Protein AF-A0A3E0PPS2-F1 (afdb_monomer_lite)

Sequence (152 aa):
MSSTGSNTFWSRLARLGVAGQAALVSLVIAGLALITAPIAQAVSGTIGLAAVGVAGGACWVGALAALLFVSLFPTPQTALYGLAGGMFFRTTLPMVVGVVLHFKVPALADAGMIFYLLVFYMATLATETLLLVAKIPNTPNRRNPASDPSHG

Structure (mmCIF, N/CA/C/O backbone):
data_AF-A0A3E0PPS2-F1
#
_entry.id   AF-A0A3E0PPS2-F1
#
loop_
_atom_site.group_PDB
_atom_site.id
_atom_site.type_symbol
_atom_site.label_atom_id
_atom_site.label_alt_id
_atom_site.label_comp_id
_atom_site.label_asym_id
_atom_site.label_entity_id
_atom_site.label_seq_id
_atom_site.pdbx_PDB_ins_code
_atom_site.Cartn_x
_atom_site.Cartn_y
_atom_site.Cartn_z
_atom_site.occupancy
_atom_site.B_iso_or_equiv
_atom_site.auth_seq_id
_atom_site.auth_comp_id
_atom_site.auth_asym_id
_atom_site.auth_atom_id
_atom_site.pdbx_PDB_model_num
ATOM 1 N N . MET A 1 1 ? 4.466 28.061 20.949 1.00 44.53 1 MET A N 1
ATOM 2 C CA . MET A 1 1 ? 3.024 28.387 20.874 1.00 44.53 1 MET A CA 1
ATOM 3 C C . MET A 1 1 ? 2.486 27.905 19.531 1.00 44.53 1 MET A C 1
ATOM 5 O O . MET A 1 1 ? 2.692 28.586 18.541 1.00 44.53 1 MET A O 1
ATOM 9 N N . SER A 1 2 ? 1.873 26.716 19.486 1.00 48.69 2 SER A N 1
ATOM 10 C CA . SER A 1 2 ? 1.127 26.180 18.324 1.00 48.69 2 SER A CA 1
ATOM 11 C C . SER A 1 2 ? 0.438 24.851 18.701 1.00 48.69 2 SER A C 1
ATOM 13 O O . SER A 1 2 ? 0.706 23.806 18.124 1.00 48.69 2 SER A O 1
ATOM 15 N N . SER A 1 3 ? -0.435 24.866 19.720 1.00 51.72 3 SER A N 1
ATOM 16 C CA . SER A 1 3 ? -1.105 23.655 20.252 1.00 51.72 3 SER A CA 1
ATOM 17 C C . SER A 1 3 ? -2.635 23.665 20.082 1.00 51.72 3 SER A C 1
ATOM 19 O O . SER A 1 3 ? -3.363 23.069 20.869 1.00 51.72 3 SER A O 1
ATOM 21 N N . THR A 1 4 ? -3.151 24.355 19.059 1.00 56.47 4 THR A N 1
ATOM 22 C CA . THR A 1 4 ? -4.609 24.433 18.815 1.00 56.47 4 THR A CA 1
ATOM 23 C C . THR A 1 4 ? -5.049 23.635 17.577 1.00 56.47 4 THR A C 1
ATOM 25 O O . THR A 1 4 ? -6.192 23.197 17.512 1.00 56.47 4 THR A O 1
ATOM 28 N N . GLY A 1 5 ? -4.147 23.348 16.626 1.00 54.69 5 GLY A N 1
ATOM 29 C CA . GLY A 1 5 ? -4.469 22.578 15.408 1.00 54.69 5 GLY A CA 1
ATOM 30 C C . GLY A 1 5 ? -4.420 21.048 15.555 1.00 54.69 5 GLY A C 1
ATOM 31 O O . GLY A 1 5 ? -5.046 20.336 14.774 1.00 54.69 5 GLY A O 1
ATOM 32 N N . SER A 1 6 ? -3.706 20.526 16.560 1.00 59.72 6 SER A N 1
ATOM 33 C CA . SER A 1 6 ? -3.514 19.077 16.754 1.00 59.72 6 SER A CA 1
ATOM 34 C C . SER A 1 6 ? -4.829 18.363 17.107 1.00 59.72 6 SER A C 1
ATOM 36 O O . SER A 1 6 ? -5.197 17.361 16.493 1.00 59.72 6 SER A O 1
ATOM 38 N N . ASN A 1 7 ? -5.606 18.917 18.042 1.00 61.50 7 ASN A N 1
ATOM 39 C CA . ASN A 1 7 ? -6.771 18.230 18.616 1.00 61.50 7 ASN A CA 1
ATOM 40 C C . ASN A 1 7 ? -7.921 18.025 17.609 1.00 61.50 7 ASN A C 1
ATOM 42 O O . ASN A 1 7 ? -8.657 17.037 17.684 1.00 61.50 7 ASN A O 1
ATOM 46 N N . THR A 1 8 ? -8.075 18.922 16.632 1.00 66.75 8 THR A N 1
ATOM 47 C CA . THR A 1 8 ? -9.080 18.809 15.561 1.00 66.75 8 THR A CA 1
ATOM 48 C C . THR A 1 8 ? -8.702 17.779 14.500 1.00 66.75 8 THR A C 1
ATOM 50 O O . THR A 1 8 ? -9.586 17.119 13.957 1.00 66.75 8 THR A O 1
ATOM 53 N N . PHE A 1 9 ? -7.411 17.591 14.219 1.00 70.06 9 PHE A N 1
ATOM 54 C CA . PHE A 1 9 ? -6.947 16.568 13.279 1.00 70.06 9 PHE A CA 1
ATOM 55 C C . PHE A 1 9 ? -7.124 15.156 13.857 1.00 70.06 9 PHE A C 1
ATOM 57 O O . PHE A 1 9 ? -7.745 14.305 13.220 1.00 70.06 9 PHE A O 1
ATOM 64 N N . TRP A 1 10 ? -6.694 14.932 15.104 1.00 65.06 10 TRP A N 1
ATOM 65 C CA . TRP A 1 10 ? -6.834 13.633 15.778 1.00 65.06 10 TRP A CA 1
ATOM 66 C C . TRP A 1 10 ? -8.295 13.223 15.994 1.00 65.06 10 TRP A C 1
ATOM 68 O O . TRP A 1 10 ? -8.644 12.065 15.781 1.00 65.06 10 TRP A O 1
ATOM 78 N N . SER A 1 11 ? -9.180 14.163 16.340 1.00 63.94 11 SER A N 1
ATOM 79 C CA . SER A 1 11 ? -10.613 13.869 16.503 1.00 63.94 11 SER A CA 1
ATOM 80 C C . SER A 1 11 ? -11.317 13.541 15.182 1.00 63.94 11 SER A C 1
ATOM 82 O O . SER A 1 11 ? -12.226 12.709 15.165 1.00 63.94 11 SER A O 1
ATOM 84 N N . ARG A 1 12 ? -10.879 14.135 14.062 1.00 66.81 12 ARG A N 1
ATOM 85 C CA . ARG A 1 12 ? -11.345 13.750 12.723 1.00 66.81 12 ARG A CA 1
ATOM 86 C C . ARG A 1 12 ? -10.828 12.369 12.335 1.00 66.81 12 ARG A C 1
ATOM 88 O O . ARG A 1 12 ? -11.624 11.569 11.858 1.00 66.81 12 ARG A O 1
ATOM 95 N N . LEU A 1 13 ? -9.557 12.056 12.610 1.00 64.69 13 LEU A N 1
ATOM 96 C CA . LEU A 1 13 ? -8.999 10.725 12.348 1.00 64.69 13 LEU A CA 1
ATOM 97 C C . LEU A 1 13 ? -9.676 9.622 13.164 1.00 64.69 13 LEU A C 1
ATOM 99 O O . LEU A 1 13 ? -10.008 8.575 12.615 1.00 64.69 13 LEU A O 1
ATOM 103 N N . ALA A 1 14 ? -9.929 9.864 14.450 1.00 61.69 14 ALA A N 1
ATOM 104 C CA . ALA A 1 14 ? -10.581 8.899 15.332 1.00 61.69 14 ALA A CA 1
ATOM 105 C C . ALA A 1 14 ? -12.034 8.595 14.916 1.00 61.69 14 ALA A C 1
ATOM 107 O O . ALA A 1 14 ? -12.545 7.516 15.208 1.00 61.69 14 ALA A O 1
ATOM 108 N N . ARG A 1 15 ? -12.693 9.522 14.204 1.00 64.81 15 ARG A N 1
ATOM 109 C CA . ARG A 1 15 ? -14.049 9.345 13.656 1.00 64.81 15 ARG A CA 1
ATOM 110 C C . ARG A 1 15 ? -14.084 8.736 12.252 1.00 64.81 15 ARG A C 1
ATOM 112 O O . ARG A 1 15 ? -15.174 8.445 11.761 1.00 64.81 15 AR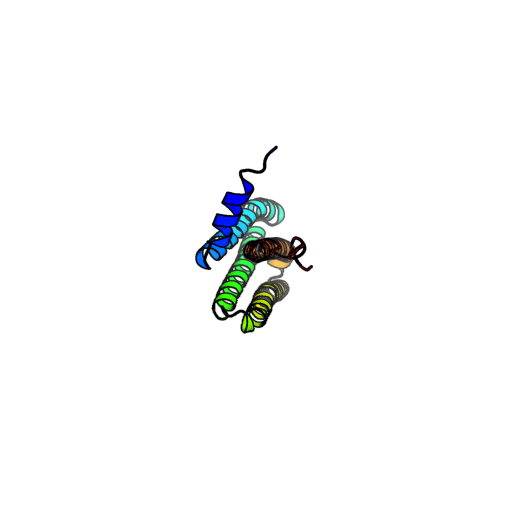G A O 1
ATOM 119 N N . LEU A 1 16 ? -12.941 8.533 11.593 1.00 71.25 16 LEU A N 1
ATOM 120 C CA . LEU A 1 16 ? -12.911 7.889 10.280 1.00 71.25 16 LEU A CA 1
ATOM 121 C C . LEU A 1 16 ? -13.238 6.398 10.439 1.00 71.25 16 LEU A C 1
ATOM 123 O O . LEU A 1 16 ? -12.462 5.617 10.998 1.00 71.25 16 LEU A O 1
ATOM 127 N N . GLY A 1 17 ? -14.398 6.001 9.912 1.00 79.62 17 GLY A N 1
ATOM 128 C CA . GLY A 1 17 ? -14.726 4.597 9.679 1.00 79.62 17 GLY A CA 1
ATOM 129 C C . GLY A 1 17 ? -13.802 3.963 8.633 1.00 79.62 17 GLY A C 1
ATOM 130 O O . GLY A 1 17 ? -12.903 4.609 8.092 1.00 79.62 17 GLY A O 1
ATOM 131 N N . VAL A 1 18 ? -14.051 2.696 8.301 1.00 80.69 18 VAL A N 1
ATOM 132 C CA . VAL A 1 18 ? -13.247 1.924 7.330 1.00 80.69 18 VAL A CA 1
ATOM 133 C C . VAL A 1 18 ? -13.106 2.657 5.990 1.00 80.69 18 VAL A C 1
ATOM 135 O O . VAL A 1 18 ? -12.008 2.741 5.448 1.00 80.69 18 VAL A O 1
ATOM 138 N N . ALA A 1 19 ? -14.184 3.283 5.506 1.00 84.38 19 ALA A N 1
ATOM 139 C CA . ALA A 1 19 ? -14.173 4.077 4.275 1.00 84.38 19 ALA A CA 1
ATOM 140 C C . ALA A 1 19 ? -13.208 5.274 4.342 1.00 84.38 19 ALA A C 1
ATOM 142 O O . ALA A 1 19 ? -12.512 5.576 3.376 1.00 84.38 19 ALA A O 1
ATOM 143 N N . GLY A 1 20 ? -13.122 5.929 5.500 1.00 86.81 20 GLY A N 1
ATOM 144 C CA . GLY A 1 20 ? -12.202 7.037 5.719 1.00 86.81 20 GLY A CA 1
ATOM 145 C C . GLY A 1 20 ? -10.740 6.593 5.744 1.00 86.81 20 GLY A C 1
ATOM 146 O O . GLY A 1 20 ? -9.883 7.253 5.163 1.00 86.81 20 GLY A O 1
ATOM 147 N N . GLN A 1 21 ? -10.461 5.441 6.360 1.00 86.12 21 GLN A N 1
ATOM 148 C CA . GLN A 1 21 ? -9.123 4.842 6.356 1.00 86.12 21 GLN A CA 1
ATOM 149 C C . GLN A 1 21 ? -8.707 4.420 4.940 1.00 86.12 21 GLN A C 1
ATOM 151 O O . GLN A 1 21 ? -7.593 4.721 4.515 1.00 86.12 21 GLN A O 1
ATOM 156 N N . ALA A 1 22 ? -9.620 3.804 4.185 1.00 88.69 22 ALA A N 1
ATOM 157 C CA . ALA A 1 22 ? -9.397 3.425 2.793 1.00 88.69 22 ALA A CA 1
ATOM 158 C C . ALA A 1 22 ? -9.129 4.644 1.894 1.00 88.69 22 ALA A C 1
ATOM 160 O O . ALA A 1 22 ? -8.209 4.614 1.075 1.00 88.69 22 ALA A O 1
ATOM 161 N N . ALA A 1 23 ? -9.878 5.737 2.072 1.00 90.44 23 ALA A N 1
ATOM 162 C CA . ALA A 1 23 ? -9.653 6.981 1.338 1.00 90.44 23 ALA A CA 1
ATOM 163 C C . ALA A 1 23 ? -8.268 7.576 1.633 1.00 90.44 23 ALA A C 1
ATOM 165 O O . ALA A 1 23 ? -7.580 8.019 0.717 1.00 90.44 23 ALA A O 1
ATOM 166 N N . LEU A 1 24 ? -7.832 7.538 2.894 1.00 90.50 24 LEU A N 1
ATOM 167 C CA . LEU A 1 24 ? -6.540 8.081 3.310 1.00 90.50 24 LEU A CA 1
ATOM 168 C C . LEU A 1 24 ? -5.375 7.267 2.731 1.00 90.50 24 LEU A C 1
ATOM 170 O O . LEU A 1 24 ? -4.458 7.846 2.158 1.00 90.50 24 LEU A O 1
ATOM 174 N N . VAL A 1 25 ? -5.453 5.933 2.784 1.00 90.19 25 VAL A N 1
ATOM 175 C CA . VAL A 1 25 ? -4.472 5.053 2.124 1.00 90.19 25 VAL A CA 1
ATOM 176 C C . VAL A 1 25 ? -4.445 5.297 0.613 1.00 90.19 25 VAL A C 1
ATOM 178 O O . VAL A 1 25 ? -3.371 5.428 0.032 1.00 90.19 25 VAL A O 1
ATOM 181 N N . SER A 1 26 ? -5.615 5.422 -0.020 1.00 92.88 26 SER A N 1
ATOM 182 C CA . SER A 1 26 ? -5.710 5.700 -1.459 1.00 92.88 26 SER A CA 1
ATOM 183 C C . SER A 1 26 ? -5.054 7.034 -1.822 1.00 92.88 26 SER A C 1
ATOM 185 O O . SER A 1 26 ? -4.342 7.114 -2.818 1.00 92.88 26 SER A O 1
ATOM 187 N N . LEU A 1 27 ? -5.233 8.066 -0.992 1.00 94.25 27 LEU A N 1
ATOM 188 C CA . LEU A 1 27 ? -4.625 9.381 -1.191 1.00 94.25 27 LEU A CA 1
ATOM 189 C C . LEU A 1 27 ? -3.102 9.340 -1.014 1.00 94.25 27 LEU A C 1
ATOM 191 O O . LEU A 1 27 ? -2.386 9.944 -1.808 1.00 94.25 27 LEU A O 1
ATOM 195 N N . VAL A 1 28 ? -2.598 8.598 -0.024 1.00 94.00 28 VAL A N 1
ATOM 196 C CA . VAL A 1 28 ? -1.152 8.409 0.182 1.00 94.00 28 VAL A CA 1
ATOM 197 C C . VAL A 1 28 ? -0.521 7.689 -1.008 1.00 94.00 28 VAL A C 1
ATOM 199 O O . VAL A 1 28 ? 0.494 8.148 -1.530 1.00 94.00 28 VAL A O 1
ATOM 202 N N . ILE A 1 29 ? -1.136 6.602 -1.480 1.00 93.81 29 ILE A N 1
ATOM 203 C CA . ILE A 1 29 ? -0.641 5.857 -2.645 1.00 93.81 29 ILE A CA 1
ATOM 204 C C . ILE A 1 29 ? -0.710 6.724 -3.905 1.00 93.81 29 ILE A C 1
ATOM 206 O O . ILE A 1 29 ? 0.268 6.786 -4.643 1.00 93.81 29 ILE A O 1
ATOM 210 N N . ALA A 1 30 ? -1.805 7.452 -4.133 1.00 94.94 30 ALA A N 1
ATOM 211 C CA . ALA A 1 30 ? -1.913 8.366 -5.268 1.00 94.94 30 ALA A CA 1
ATOM 212 C C . ALA A 1 30 ? -0.845 9.474 -5.217 1.00 94.94 30 ALA A C 1
ATOM 214 O O . ALA A 1 30 ? -0.189 9.741 -6.221 1.00 94.94 30 ALA A O 1
ATOM 215 N N . GLY A 1 31 ? -0.617 10.078 -4.048 1.00 95.56 31 GLY A N 1
ATOM 216 C CA . GLY A 1 31 ? 0.421 11.093 -3.857 1.00 95.56 31 GLY A CA 1
ATOM 217 C C . GLY A 1 31 ? 1.823 10.555 -4.139 1.00 95.56 31 GLY A C 1
ATOM 218 O O . GLY A 1 31 ? 2.594 11.178 -4.865 1.00 95.56 31 GLY A O 1
ATOM 219 N N . LEU A 1 32 ? 2.140 9.361 -3.637 1.00 93.19 32 LEU A N 1
ATOM 220 C CA . LEU A 1 32 ? 3.417 8.705 -3.920 1.00 93.19 32 LEU A CA 1
ATOM 221 C C . LEU A 1 32 ? 3.560 8.321 -5.388 1.00 93.19 32 LEU A C 1
ATOM 223 O O . LEU A 1 32 ? 4.645 8.470 -5.941 1.00 93.19 32 LEU A O 1
ATOM 227 N N . ALA A 1 33 ? 2.486 7.875 -6.038 1.00 92.25 33 ALA A N 1
ATOM 228 C CA . ALA A 1 33 ? 2.492 7.586 -7.465 1.00 92.25 33 ALA A CA 1
ATOM 229 C C . ALA A 1 33 ? 2.774 8.852 -8.279 1.00 92.25 33 ALA A C 1
ATOM 231 O O . ALA A 1 33 ? 3.605 8.809 -9.173 1.00 92.25 33 ALA A O 1
ATOM 232 N N . LEU A 1 34 ? 2.183 9.996 -7.926 1.00 94.88 34 LEU A N 1
ATOM 233 C CA . LEU A 1 34 ? 2.465 11.271 -8.593 1.00 94.88 34 LEU A CA 1
ATOM 234 C C . LEU A 1 34 ? 3.919 11.731 -8.419 1.00 94.88 34 LEU A C 1
ATOM 236 O O . LEU A 1 34 ? 4.477 12.327 -9.334 1.00 94.88 34 LEU A O 1
ATOM 240 N N . ILE A 1 35 ? 4.544 11.441 -7.275 1.00 94.44 35 ILE A N 1
ATOM 241 C CA . ILE A 1 35 ? 5.951 11.786 -7.017 1.00 94.44 35 ILE A CA 1
ATOM 242 C C . ILE A 1 35 ? 6.901 10.816 -7.732 1.00 94.44 35 ILE A C 1
ATOM 244 O O . ILE A 1 35 ? 7.901 11.230 -8.314 1.00 94.44 35 ILE A O 1
ATOM 248 N N . THR A 1 36 ? 6.603 9.517 -7.693 1.00 91.88 36 THR A N 1
ATOM 249 C CA . THR A 1 36 ? 7.483 8.467 -8.229 1.00 91.88 36 THR A CA 1
ATOM 250 C C . THR A 1 36 ? 7.318 8.250 -9.730 1.00 91.88 36 THR A C 1
ATOM 252 O O . THR A 1 36 ? 8.293 7.886 -10.378 1.00 91.88 36 THR A O 1
ATOM 255 N N . ALA A 1 37 ? 6.147 8.526 -10.312 1.00 91.62 37 ALA A N 1
ATOM 256 C CA . ALA A 1 37 ? 5.889 8.406 -11.747 1.00 91.62 37 ALA A CA 1
ATOM 257 C C . ALA A 1 37 ? 6.856 9.213 -12.633 1.00 91.62 37 ALA A C 1
ATOM 259 O O . ALA A 1 37 ? 7.433 8.605 -13.535 1.00 91.62 37 ALA A O 1
ATOM 260 N N . PRO A 1 38 ? 7.107 10.523 -12.413 1.00 92.62 38 PRO A N 1
ATOM 261 C CA . PRO A 1 38 ? 8.044 11.270 -13.254 1.00 92.62 38 PRO A CA 1
ATOM 262 C C . PRO A 1 38 ? 9.477 10.742 -13.122 1.00 92.62 38 PRO A C 1
ATOM 264 O O . PRO A 1 38 ? 10.202 10.679 -14.112 1.00 92.62 38 PRO A O 1
ATOM 267 N N . ILE A 1 39 ? 9.872 10.302 -11.922 1.00 92.06 39 ILE A N 1
ATOM 268 C CA . ILE A 1 39 ? 11.193 9.708 -11.672 1.00 92.06 39 ILE A CA 1
ATOM 269 C C . ILE A 1 39 ? 11.315 8.377 -12.423 1.00 92.06 39 ILE A C 1
ATOM 271 O O . ILE A 1 39 ? 12.291 8.148 -13.131 1.00 92.06 39 ILE A O 1
ATOM 275 N N . ALA A 1 40 ? 10.306 7.513 -12.320 1.00 91.00 40 ALA A N 1
ATOM 276 C CA . ALA A 1 40 ? 10.278 6.220 -12.992 1.00 91.00 40 ALA A CA 1
ATOM 277 C C . ALA A 1 40 ? 10.245 6.359 -14.519 1.00 91.00 40 ALA A C 1
ATOM 279 O O . ALA A 1 40 ? 10.918 5.609 -15.223 1.00 91.00 40 ALA A O 1
ATOM 280 N N . GLN A 1 41 ? 9.517 7.353 -15.032 1.00 91.94 41 GLN A N 1
ATOM 281 C CA . GLN A 1 41 ? 9.490 7.663 -16.456 1.00 91.94 41 GLN A CA 1
ATOM 282 C C . GLN A 1 41 ? 10.846 8.177 -16.955 1.00 91.94 41 GLN A C 1
ATOM 284 O O . GLN A 1 41 ? 11.266 7.800 -18.046 1.00 91.94 41 GLN A O 1
ATOM 289 N N . ALA A 1 42 ? 11.549 8.994 -16.165 1.00 92.00 42 ALA A N 1
ATOM 290 C CA . ALA A 1 42 ? 12.873 9.494 -16.524 1.00 92.00 42 ALA A CA 1
ATOM 291 C C . ALA A 1 42 ? 13.950 8.393 -16.527 1.00 92.00 42 ALA A C 1
ATOM 293 O O . ALA A 1 42 ? 14.844 8.424 -17.367 1.00 92.00 42 ALA A O 1
ATOM 294 N N . VAL A 1 43 ? 13.866 7.423 -15.610 1.00 90.88 43 VAL A N 1
ATOM 295 C CA . VAL A 1 43 ? 14.884 6.367 -15.449 1.00 90.88 43 VAL A CA 1
ATOM 296 C C . VAL A 1 43 ? 14.624 5.157 -16.351 1.00 90.88 43 VAL A C 1
ATOM 298 O O . VAL A 1 43 ? 15.557 4.615 -16.936 1.00 90.88 43 VAL A O 1
ATOM 301 N N . SER A 1 44 ? 13.369 4.721 -16.477 1.00 89.38 44 SER A N 1
ATOM 302 C CA . SER A 1 44 ? 13.011 3.445 -17.123 1.00 89.38 44 SER A CA 1
ATOM 303 C C . SER A 1 44 ? 11.872 3.573 -18.142 1.00 89.38 44 SER A C 1
ATOM 305 O O . SER A 1 44 ? 11.314 2.568 -18.589 1.00 89.38 44 SER A O 1
ATOM 307 N N . GLY A 1 45 ? 11.498 4.800 -18.515 1.00 92.19 45 GLY A N 1
ATOM 308 C CA . GLY A 1 45 ? 10.477 5.063 -19.525 1.00 92.19 45 GLY A CA 1
ATOM 309 C C . GLY A 1 45 ? 9.096 4.522 -19.148 1.00 92.19 45 GLY A C 1
ATOM 310 O O . GLY A 1 45 ? 8.655 4.578 -17.999 1.00 92.19 45 GLY A O 1
ATOM 311 N N . THR A 1 46 ? 8.389 3.978 -20.136 1.00 91.50 46 THR A N 1
ATOM 312 C CA . THR A 1 46 ? 7.033 3.433 -19.964 1.00 91.50 46 THR A CA 1
ATOM 313 C C . THR A 1 46 ? 6.993 2.204 -19.053 1.00 91.50 46 THR A C 1
ATOM 315 O O . THR A 1 46 ? 5.999 1.992 -18.358 1.00 91.50 46 THR A O 1
ATOM 318 N N . ILE A 1 47 ? 8.077 1.423 -18.995 1.00 92.00 47 ILE A N 1
ATOM 319 C CA . ILE A 1 47 ? 8.181 0.255 -18.109 1.00 92.00 47 ILE A CA 1
ATOM 320 C C . ILE A 1 47 ? 8.283 0.685 -16.642 1.00 92.00 47 ILE A C 1
ATOM 322 O O . ILE A 1 47 ? 7.674 0.051 -15.780 1.00 92.00 47 ILE A O 1
ATOM 326 N N . GLY A 1 48 ? 8.955 1.804 -16.356 1.00 88.31 48 GLY A N 1
ATOM 327 C CA . GLY A 1 48 ? 8.983 2.396 -15.016 1.00 88.31 48 GLY A CA 1
ATOM 328 C C . GLY A 1 48 ? 7.588 2.791 -14.520 1.00 88.31 48 GLY A C 1
ATOM 329 O O . GLY A 1 48 ? 7.232 2.515 -13.375 1.00 88.31 48 GLY A O 1
ATOM 330 N N . LEU A 1 49 ? 6.750 3.356 -15.395 1.00 92.00 49 LEU A N 1
ATOM 331 C CA . LEU A 1 49 ? 5.357 3.679 -15.057 1.00 92.00 49 LEU A CA 1
ATOM 332 C C . LEU A 1 49 ? 4.532 2.423 -14.748 1.00 92.00 49 LEU A C 1
ATOM 334 O O . LEU A 1 49 ? 3.763 2.414 -13.786 1.00 92.00 49 LEU A O 1
ATOM 338 N N . ALA A 1 50 ? 4.720 1.349 -15.521 1.00 93.50 50 ALA A N 1
ATOM 339 C CA . ALA A 1 50 ? 4.083 0.066 -15.238 1.00 93.50 50 ALA A CA 1
ATOM 340 C C . ALA A 1 50 ? 4.553 -0.511 -13.891 1.00 93.50 50 ALA A C 1
ATOM 342 O O . ALA A 1 50 ? 3.729 -0.984 -13.111 1.00 93.50 50 ALA A O 1
ATOM 343 N N . ALA A 1 51 ? 5.849 -0.414 -13.578 1.00 91.50 51 ALA A N 1
ATOM 344 C CA . ALA A 1 51 ? 6.406 -0.850 -12.299 1.00 91.50 51 ALA A CA 1
ATOM 345 C C . ALA A 1 51 ? 5.789 -0.092 -11.110 1.00 91.50 51 ALA A C 1
ATOM 347 O O . ALA A 1 51 ? 5.358 -0.726 -10.147 1.00 91.50 51 ALA A O 1
ATOM 348 N N . VAL A 1 52 ? 5.676 1.239 -11.200 1.00 93.19 52 VAL A N 1
ATOM 349 C CA . VAL A 1 52 ? 5.005 2.077 -10.189 1.00 93.19 52 VAL A CA 1
ATOM 350 C C . VAL A 1 52 ? 3.532 1.694 -10.047 1.00 93.19 52 VAL A C 1
ATOM 352 O O . VAL A 1 52 ? 3.050 1.530 -8.927 1.00 93.19 52 VAL A O 1
ATOM 355 N N . GLY A 1 53 ? 2.824 1.504 -11.163 1.00 93.12 53 GLY A N 1
ATOM 356 C CA . GLY A 1 53 ? 1.413 1.120 -11.160 1.00 93.12 53 GLY A CA 1
ATOM 357 C C . GLY A 1 53 ? 1.168 -0.239 -10.503 1.00 93.12 53 GLY A C 1
ATOM 358 O O . GLY A 1 53 ? 0.279 -0.369 -9.664 1.00 93.12 53 GLY A O 1
ATOM 359 N N . VAL A 1 54 ? 1.986 -1.243 -10.828 1.00 93.50 54 VAL A N 1
ATOM 360 C CA . VAL A 1 54 ? 1.886 -2.586 -10.239 1.00 93.50 54 VAL A CA 1
ATOM 361 C C 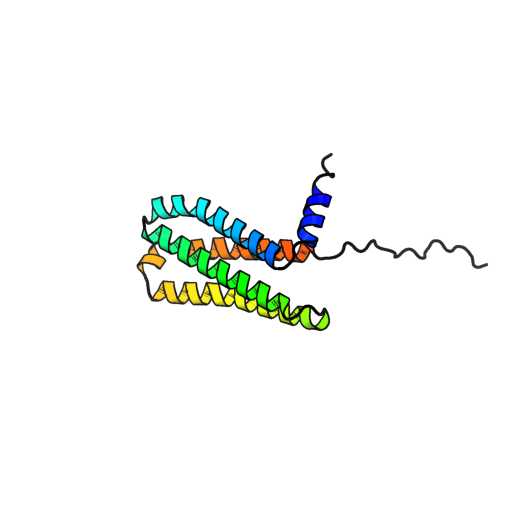. VAL A 1 54 ? 2.249 -2.564 -8.755 1.00 93.50 54 VAL A C 1
ATOM 363 O O . VAL A 1 54 ? 1.515 -3.127 -7.946 1.00 93.50 54 VAL A O 1
ATOM 366 N N . ALA A 1 55 ? 3.337 -1.886 -8.383 1.00 92.25 55 ALA A N 1
ATOM 367 C CA . ALA A 1 55 ? 3.758 -1.740 -6.992 1.00 92.25 55 ALA A CA 1
ATOM 368 C C . ALA A 1 55 ? 2.683 -1.041 -6.143 1.00 92.25 55 ALA A C 1
ATOM 370 O O . ALA A 1 55 ? 2.247 -1.575 -5.121 1.00 92.25 55 ALA A O 1
ATOM 371 N N . GLY A 1 56 ? 2.206 0.120 -6.599 1.00 92.12 56 GLY A N 1
ATOM 372 C CA . GLY A 1 56 ? 1.149 0.875 -5.931 1.00 92.12 56 GLY A CA 1
ATOM 373 C C . GLY A 1 56 ? -0.159 0.089 -5.850 1.00 92.12 56 GLY A C 1
ATOM 374 O O . GLY A 1 56 ? -0.780 0.042 -4.790 1.00 92.12 56 GLY A O 1
ATOM 375 N N . GLY A 1 57 ? -0.546 -0.595 -6.930 1.00 93.31 57 GLY A N 1
ATOM 376 C CA . GLY A 1 57 ? -1.740 -1.438 -6.974 1.00 93.31 57 GLY A CA 1
ATOM 377 C C . GLY A 1 57 ? -1.677 -2.615 -5.999 1.00 93.31 57 GLY A C 1
ATOM 378 O O . GLY A 1 57 ? -2.630 -2.848 -5.258 1.00 93.31 57 GLY A O 1
ATOM 379 N N . ALA A 1 58 ? -0.545 -3.319 -5.935 1.00 93.06 58 ALA A N 1
ATOM 380 C CA . ALA A 1 58 ? -0.348 -4.434 -5.010 1.00 93.06 58 ALA A CA 1
ATOM 381 C C . ALA A 1 58 ? -0.457 -3.988 -3.545 1.00 93.06 58 ALA A C 1
ATOM 383 O O . ALA A 1 58 ? -1.154 -4.620 -2.747 1.00 93.06 58 ALA A O 1
ATOM 384 N N . CYS A 1 59 ? 0.185 -2.867 -3.199 1.00 92.81 59 CYS A N 1
ATOM 385 C CA . CYS A 1 59 ? 0.100 -2.284 -1.862 1.00 92.81 59 CYS A CA 1
ATOM 386 C C . CYS A 1 59 ? -1.319 -1.803 -1.534 1.00 92.81 59 CYS A C 1
ATOM 388 O O . CYS A 1 59 ? -1.803 -2.045 -0.429 1.00 92.81 59 CYS A O 1
ATOM 390 N N . TRP A 1 60 ? -2.011 -1.180 -2.491 1.00 92.81 60 TRP A N 1
ATOM 391 C CA . TRP A 1 60 ? -3.381 -0.702 -2.311 1.00 92.81 60 TRP A CA 1
ATOM 392 C C . TRP A 1 60 ? -4.357 -1.849 -2.040 1.00 92.81 60 TRP A C 1
ATOM 394 O O . TRP A 1 60 ? -5.101 -1.807 -1.060 1.00 92.81 60 TRP A O 1
ATOM 404 N N . VAL A 1 61 ? -4.307 -2.915 -2.845 1.00 93.38 61 VAL A N 1
ATOM 405 C CA . VAL A 1 61 ? -5.147 -4.106 -2.649 1.00 93.38 61 VAL A CA 1
ATOM 406 C C . VAL A 1 61 ? -4.831 -4.783 -1.314 1.00 93.38 61 VAL A C 1
ATOM 408 O O . VAL A 1 61 ? -5.753 -5.150 -0.587 1.00 93.38 61 VAL A O 1
ATOM 411 N N . GLY A 1 62 ? -3.550 -4.901 -0.948 1.00 91.00 62 GLY A N 1
ATOM 412 C CA . GLY A 1 62 ? -3.137 -5.485 0.332 1.00 91.00 62 GLY A CA 1
ATOM 413 C C . GLY A 1 62 ? -3.660 -4.698 1.536 1.00 91.00 62 GLY A C 1
ATOM 414 O O .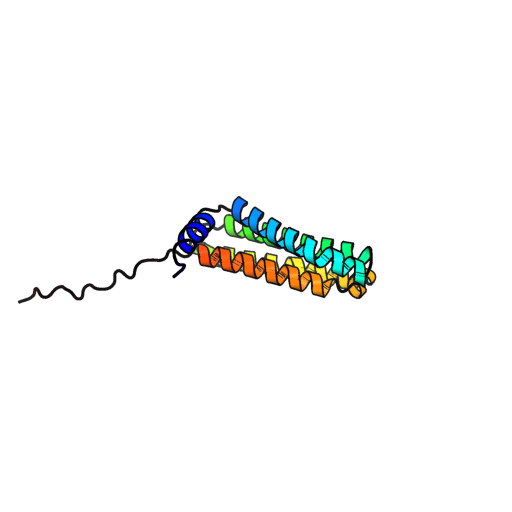 GLY A 1 62 ? -4.157 -5.289 2.495 1.00 91.00 62 GLY A O 1
ATOM 415 N N . ALA A 1 63 ? -3.618 -3.367 1.468 1.00 88.94 63 ALA A N 1
ATOM 416 C CA . ALA A 1 63 ? -4.139 -2.493 2.515 1.00 88.94 63 ALA A CA 1
ATOM 417 C C . ALA A 1 63 ? -5.665 -2.562 2.638 1.00 88.94 63 ALA A C 1
ATOM 419 O O . ALA A 1 63 ? -6.196 -2.652 3.745 1.00 88.94 63 ALA A O 1
ATOM 420 N N . LEU A 1 64 ? -6.385 -2.574 1.510 1.00 89.62 64 LEU A N 1
ATOM 421 C CA . LEU A 1 64 ? -7.840 -2.739 1.511 1.00 89.62 64 LEU A CA 1
ATOM 422 C C . LEU A 1 64 ? -8.250 -4.098 2.082 1.00 89.62 64 LEU A C 1
ATOM 424 O O . LEU A 1 64 ? -9.145 -4.156 2.924 1.00 89.62 64 LEU A O 1
ATOM 428 N N . ALA A 1 65 ? -7.568 -5.173 1.682 1.00 89.62 65 ALA A N 1
ATOM 429 C CA . ALA A 1 65 ? -7.800 -6.507 2.224 1.00 89.62 65 ALA A CA 1
ATOM 430 C C . ALA A 1 65 ? -7.564 -6.543 3.741 1.00 89.62 65 ALA A C 1
ATOM 432 O O . ALA A 1 65 ? -8.395 -7.064 4.480 1.00 89.62 65 ALA A O 1
ATOM 433 N N . ALA A 1 66 ? -6.483 -5.922 4.222 1.00 88.25 66 ALA A N 1
ATOM 434 C CA . ALA A 1 66 ? -6.195 -5.825 5.647 1.00 88.25 66 ALA A CA 1
ATOM 435 C C . ALA A 1 66 ? -7.259 -5.026 6.417 1.00 88.25 66 ALA A C 1
ATOM 437 O O . ALA A 1 66 ? -7.683 -5.454 7.488 1.00 88.25 66 ALA A O 1
ATOM 438 N N . LEU A 1 67 ? -7.725 -3.895 5.876 1.00 86.00 67 LEU A N 1
ATOM 439 C CA . LEU A 1 67 ? -8.784 -3.084 6.487 1.00 86.00 67 LEU A CA 1
ATOM 440 C C . LEU A 1 67 ? -10.113 -3.844 6.572 1.00 86.00 67 LEU A C 1
ATOM 442 O O . LEU A 1 67 ? -10.758 -3.834 7.623 1.00 86.00 67 LEU A O 1
ATOM 446 N N . LEU A 1 68 ? -10.500 -4.533 5.495 1.00 87.00 68 LEU 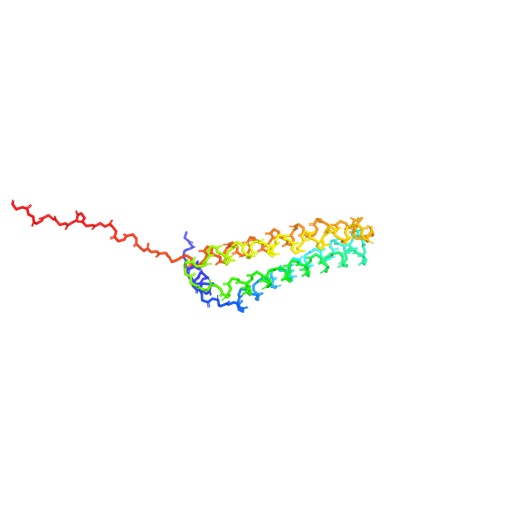A N 1
ATOM 447 C CA . LEU A 1 68 ? -11.679 -5.399 5.473 1.00 87.00 68 LEU A CA 1
ATOM 448 C C . LEU A 1 68 ? -11.545 -6.534 6.490 1.00 87.00 68 LEU A C 1
ATOM 450 O O . LEU A 1 68 ? -12.476 -6.782 7.255 1.00 87.00 68 LEU A O 1
ATOM 454 N N . PHE A 1 69 ? -10.372 -7.163 6.566 1.00 87.38 69 PHE A N 1
ATOM 455 C CA . PHE A 1 69 ? -10.119 -8.238 7.517 1.00 87.38 69 PHE A CA 1
ATOM 456 C C . PHE A 1 69 ? -10.215 -7.760 8.967 1.00 87.38 69 PHE A C 1
ATOM 458 O O . PHE A 1 69 ? -10.909 -8.370 9.771 1.00 87.38 69 PHE A O 1
ATOM 465 N N . VAL A 1 70 ? -9.599 -6.624 9.302 1.00 85.69 70 VAL A N 1
ATOM 466 C CA . VAL A 1 70 ? -9.703 -6.026 10.641 1.00 85.69 70 VAL A CA 1
ATOM 467 C C . VAL A 1 70 ? -11.156 -5.669 10.974 1.00 85.69 70 VAL A C 1
ATOM 469 O O . VAL A 1 70 ? -11.588 -5.871 12.106 1.00 85.69 70 VAL A O 1
ATOM 472 N N . SER A 1 71 ? -11.936 -5.189 9.999 1.00 82.81 71 SER A N 1
ATOM 473 C CA . SER A 1 71 ? -13.347 -4.838 10.212 1.00 82.81 71 SER A CA 1
ATOM 474 C C . SER A 1 71 ? -14.255 -6.030 10.535 1.00 82.81 71 SER A C 1
ATOM 476 O O . SER A 1 71 ? -15.284 -5.840 11.181 1.00 82.81 71 SER A O 1
ATOM 478 N N . LEU A 1 72 ? -13.864 -7.251 10.147 1.00 84.56 72 LEU A N 1
ATOM 479 C CA . LEU A 1 72 ? -14.598 -8.481 10.469 1.00 84.56 72 LEU A CA 1
ATOM 480 C C . LEU A 1 72 ? -14.443 -8.889 11.944 1.00 84.56 72 LEU A C 1
ATOM 482 O O . LEU A 1 72 ? -15.261 -9.650 12.454 1.00 84.56 72 LEU A O 1
ATOM 486 N N . PHE A 1 73 ? -13.439 -8.352 12.647 1.00 84.19 73 PHE A N 1
ATOM 487 C CA . PHE A 1 73 ? -13.112 -8.688 14.037 1.00 84.19 73 PHE A CA 1
ATOM 488 C C . PHE A 1 73 ? -13.166 -7.458 14.966 1.00 84.19 73 PHE A C 1
ATOM 490 O O . PHE A 1 73 ? -12.148 -7.082 15.553 1.00 84.19 73 PHE A O 1
ATOM 497 N N . PRO A 1 74 ? -14.337 -6.811 15.133 1.00 74.75 74 PRO A N 1
ATOM 498 C CA . PRO A 1 74 ? -14.463 -5.553 15.872 1.00 74.75 74 PRO A CA 1
ATOM 499 C C . PRO A 1 74 ? -14.339 -5.702 17.396 1.00 74.75 74 PRO A C 1
ATOM 501 O O . PRO A 1 74 ? -14.206 -4.700 18.099 1.00 74.75 74 PRO A O 1
ATOM 504 N N . THR A 1 75 ? -14.411 -6.922 17.937 1.00 78.69 75 THR A N 1
ATOM 505 C CA . THR A 1 75 ? -14.371 -7.153 19.383 1.00 78.69 75 THR A CA 1
ATOM 506 C C . THR A 1 75 ? -12.937 -7.128 19.929 1.00 78.69 75 THR A C 1
ATOM 508 O O . THR A 1 75 ? -12.008 -7.627 19.293 1.00 78.69 75 THR A O 1
ATOM 511 N N . PRO A 1 76 ? -12.723 -6.598 21.149 1.00 75.88 76 PRO A N 1
ATOM 512 C CA . PRO A 1 76 ? -11.390 -6.470 21.745 1.00 75.88 76 PRO A CA 1
ATOM 513 C C . PRO A 1 76 ? -10.696 -7.822 21.964 1.00 75.88 76 PRO A C 1
ATOM 515 O O . PRO A 1 76 ? -9.477 -7.906 21.855 1.00 75.88 76 PRO A O 1
ATOM 518 N N . GLN A 1 77 ? -11.462 -8.894 22.198 1.00 80.00 77 GLN A N 1
ATOM 519 C CA . GLN A 1 77 ? -10.931 -10.258 22.299 1.00 80.00 77 GLN A CA 1
ATOM 520 C C . GLN A 1 77 ? -10.370 -10.774 20.964 1.00 80.00 77 GLN A C 1
ATOM 522 O O . GLN A 1 77 ? -9.420 -11.551 20.963 1.00 80.00 77 GLN A O 1
ATOM 527 N N . THR A 1 78 ? -10.912 -10.321 19.827 1.00 83.62 78 THR A N 1
ATOM 528 C CA . THR A 1 78 ? -10.456 -10.721 18.487 1.00 83.62 78 THR A CA 1
ATOM 529 C C . THR A 1 78 ? -9.547 -9.696 17.816 1.00 83.62 78 THR A C 1
ATOM 531 O O . THR A 1 78 ? -9.052 -9.950 16.720 1.00 83.62 78 THR A O 1
ATOM 534 N N . ALA A 1 79 ? -9.283 -8.558 18.462 1.00 79.94 79 ALA A N 1
ATOM 535 C CA . ALA A 1 79 ? -8.454 -7.489 17.910 1.00 79.94 79 ALA A CA 1
ATOM 536 C C . ALA A 1 79 ? -7.037 -7.973 17.555 1.00 79.94 79 ALA A C 1
ATOM 538 O O . ALA A 1 79 ? -6.487 -7.566 16.534 1.00 79.94 79 ALA A O 1
ATOM 539 N N . LEU A 1 80 ? -6.475 -8.894 18.348 1.00 83.50 80 LEU A N 1
ATOM 540 C CA . LEU A 1 80 ? -5.192 -9.545 18.061 1.00 83.50 80 LEU A CA 1
ATOM 541 C C . LEU A 1 80 ? -5.226 -10.354 16.756 1.00 83.50 80 LEU A C 1
ATOM 543 O O . LEU A 1 80 ? -4.311 -10.232 15.945 1.00 83.50 80 LEU A O 1
ATOM 547 N N . TYR A 1 81 ? -6.291 -11.127 16.520 1.00 84.69 81 TYR A N 1
ATOM 548 C CA . TYR A 1 81 ? -6.461 -11.895 15.282 1.00 84.69 81 TYR A CA 1
ATOM 549 C C . TYR A 1 81 ? -6.681 -10.984 14.073 1.00 84.69 81 TYR A C 1
ATOM 551 O O . TYR A 1 81 ? -6.079 -11.207 13.023 1.00 84.69 81 TYR A O 1
ATOM 559 N N . GLY A 1 82 ? -7.477 -9.922 14.230 1.00 83.56 82 GLY A N 1
ATOM 560 C CA . GLY A 1 82 ? -7.660 -8.905 13.196 1.00 83.56 82 GLY A CA 1
ATOM 561 C C . GLY A 1 82 ? -6.340 -8.223 12.828 1.00 83.56 82 GLY A C 1
ATOM 562 O O . GLY A 1 82 ? -6.023 -8.089 11.647 1.00 83.56 82 GLY A O 1
ATOM 563 N N . LEU A 1 83 ? -5.529 -7.855 13.825 1.00 84.31 83 LEU A N 1
ATOM 564 C CA . LEU A 1 83 ? -4.218 -7.239 13.615 1.00 84.31 83 LEU A CA 1
ATOM 565 C C . LEU A 1 83 ? -3.237 -8.200 12.927 1.00 84.31 83 LEU A C 1
ATOM 567 O O . LEU A 1 83 ? -2.587 -7.814 11.956 1.00 84.31 83 LEU A O 1
ATOM 571 N N . ALA A 1 84 ? -3.154 -9.448 13.396 1.00 86.69 84 ALA A N 1
ATOM 572 C CA . ALA A 1 84 ? -2.288 -10.471 12.813 1.00 86.69 84 ALA A CA 1
ATOM 573 C C . ALA A 1 84 ? -2.674 -10.778 11.359 1.00 86.69 84 ALA A C 1
ATOM 575 O O . ALA A 1 84 ? -1.809 -10.807 10.485 1.00 86.69 84 ALA A O 1
ATOM 576 N N . GLY A 1 85 ? -3.971 -10.927 11.078 1.00 87.12 85 GLY A N 1
ATOM 577 C CA . GLY A 1 85 ? -4.468 -11.115 9.717 1.00 87.12 85 GLY A CA 1
ATOM 578 C C . GLY A 1 85 ? -4.211 -9.899 8.830 1.00 87.12 85 GLY A C 1
ATOM 579 O O . GLY A 1 85 ? -3.736 -10.044 7.708 1.00 87.12 85 GLY A O 1
ATOM 580 N N . GLY A 1 86 ? -4.423 -8.685 9.344 1.00 85.56 86 GLY A N 1
ATOM 581 C CA . GLY A 1 86 ? -4.098 -7.457 8.619 1.00 85.56 86 GLY A CA 1
ATOM 582 C C . GLY A 1 86 ? -2.614 -7.370 8.247 1.00 85.56 86 GLY A C 1
ATOM 583 O O . GLY A 1 86 ? -2.277 -7.074 7.101 1.00 85.56 86 GLY A O 1
ATOM 584 N N . MET A 1 87 ? -1.718 -7.701 9.181 1.00 87.56 87 MET A N 1
ATOM 585 C CA . MET A 1 87 ? -0.277 -7.770 8.914 1.00 87.56 87 MET A CA 1
ATOM 586 C C . MET A 1 87 ? 0.076 -8.862 7.902 1.00 87.56 87 MET A C 1
ATOM 588 O O . MET A 1 87 ? 0.923 -8.638 7.035 1.00 87.56 87 MET A O 1
ATOM 592 N N . PHE A 1 88 ? -0.598 -10.012 7.958 1.00 90.00 88 PHE A N 1
ATOM 593 C CA . PHE A 1 88 ? -0.415 -11.088 6.990 1.00 90.00 88 PHE A CA 1
ATOM 594 C C . PHE A 1 88 ? -0.755 -10.634 5.565 1.00 90.00 88 PHE A C 1
ATOM 596 O O . PHE A 1 88 ? 0.055 -10.826 4.660 1.00 90.00 88 PHE A O 1
ATOM 603 N N . PHE A 1 89 ? -1.895 -9.969 5.351 1.00 88.94 89 PHE A N 1
ATOM 604 C CA . PHE A 1 89 ? -2.260 -9.459 4.023 1.00 88.94 89 PHE A CA 1
ATOM 605 C C . PHE A 1 89 ? -1.317 -8.354 3.540 1.00 88.94 89 PHE A C 1
ATOM 607 O O . PHE A 1 89 ? -0.918 -8.355 2.377 1.00 88.94 89 PHE A O 1
ATOM 614 N N . ARG A 1 90 ? -0.900 -7.446 4.427 1.00 84.50 90 ARG A N 1
ATOM 615 C CA . ARG A 1 90 ? 0.014 -6.346 4.076 1.00 84.50 90 ARG A CA 1
ATOM 616 C C . ARG A 1 90 ? 1.406 -6.807 3.686 1.00 84.50 90 ARG A C 1
ATOM 618 O O . ARG A 1 90 ? 2.049 -6.133 2.898 1.00 84.50 90 ARG A O 1
ATOM 625 N N . THR A 1 91 ? 1.879 -7.916 4.238 1.00 86.62 91 THR A N 1
ATOM 626 C CA . THR A 1 91 ? 3.213 -8.452 3.946 1.00 86.62 91 THR A CA 1
ATOM 627 C C . THR A 1 91 ? 3.162 -9.418 2.777 1.00 86.62 91 THR A C 1
ATOM 629 O O . THR A 1 91 ? 3.882 -9.243 1.799 1.00 86.62 91 THR A O 1
ATOM 632 N N . THR A 1 92 ? 2.267 -10.401 2.850 1.00 90.25 92 THR A N 1
ATOM 633 C CA . THR A 1 92 ? 2.197 -11.503 1.892 1.00 90.25 92 THR A CA 1
ATOM 634 C C . THR A 1 92 ? 1.791 -11.010 0.515 1.00 90.25 92 THR A C 1
ATOM 636 O O . THR A 1 92 ? 2.400 -11.421 -0.466 1.00 90.25 92 THR A O 1
ATOM 639 N N . LEU A 1 93 ? 0.808 -10.110 0.410 1.00 90.62 93 LEU A N 1
ATOM 640 C CA . LEU A 1 93 ? 0.309 -9.690 -0.899 1.00 90.62 93 LEU A CA 1
ATOM 641 C C . LEU A 1 93 ? 1.377 -8.914 -1.691 1.00 90.62 93 LEU A C 1
ATOM 643 O O . LEU A 1 93 ? 1.699 -9.342 -2.800 1.00 90.62 93 LEU A O 1
ATOM 647 N N . PRO A 1 94 ? 2.013 -7.858 -1.144 1.00 87.62 94 PRO A N 1
ATOM 648 C CA . PRO A 1 94 ? 3.081 -7.157 -1.850 1.00 87.62 94 PRO 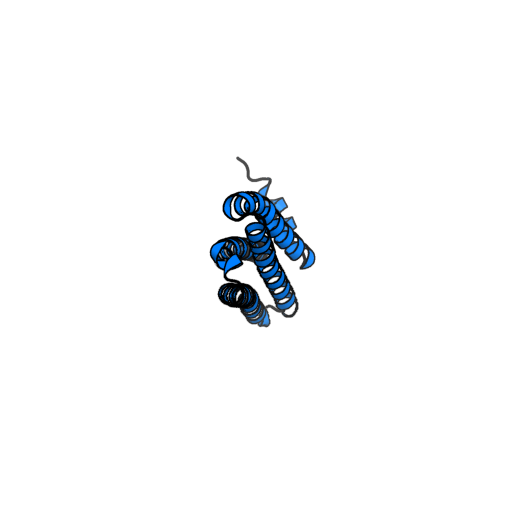A CA 1
ATOM 649 C C . PRO A 1 94 ? 4.312 -8.036 -2.079 1.00 87.62 94 PRO A C 1
ATOM 651 O O . PRO A 1 94 ? 4.878 -7.980 -3.165 1.00 87.62 94 PRO A O 1
ATOM 654 N N . MET A 1 95 ? 4.709 -8.887 -1.122 1.00 89.81 95 MET A N 1
ATOM 655 C CA . MET A 1 95 ? 5.856 -9.786 -1.321 1.00 89.81 95 MET A CA 1
ATOM 656 C C . MET A 1 95 ? 5.608 -10.804 -2.424 1.00 89.81 95 MET A C 1
ATOM 658 O O . MET A 1 95 ? 6.431 -10.935 -3.321 1.00 89.81 95 MET A O 1
ATOM 662 N N . VAL A 1 96 ? 4.479 -11.513 -2.392 1.00 92.75 96 VAL A N 1
ATOM 663 C CA . VAL A 1 96 ? 4.171 -12.535 -3.399 1.00 92.75 96 VAL A CA 1
ATOM 664 C C . VAL A 1 96 ? 4.063 -11.894 -4.776 1.00 92.75 96 VAL A C 1
ATOM 666 O O . VAL A 1 96 ? 4.659 -12.396 -5.724 1.00 92.75 96 VAL A O 1
ATOM 669 N N . VAL A 1 97 ? 3.369 -10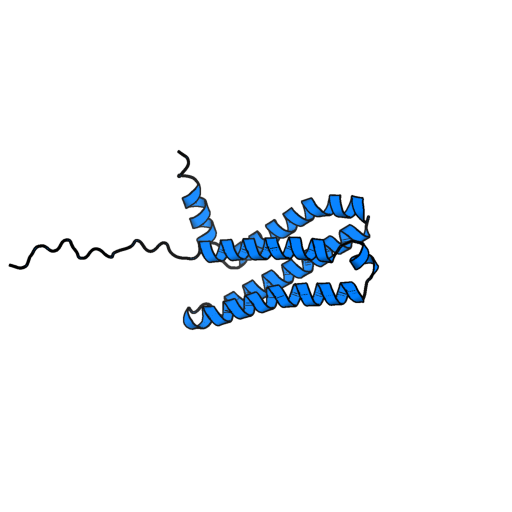.759 -4.891 1.00 91.50 97 VAL A N 1
ATOM 670 C CA . VAL A 1 97 ? 3.262 -10.032 -6.162 1.00 91.50 97 VAL A CA 1
ATOM 671 C C . VAL A 1 97 ? 4.645 -9.570 -6.631 1.00 91.50 97 VAL A C 1
ATOM 673 O O . VAL A 1 97 ? 5.028 -9.859 -7.762 1.00 91.50 97 VAL A O 1
ATOM 676 N N . GLY A 1 98 ? 5.434 -8.940 -5.759 1.00 89.25 98 GLY A N 1
ATOM 677 C CA . GLY A 1 98 ? 6.783 -8.475 -6.073 1.00 89.25 98 GLY A CA 1
ATOM 678 C C . GLY A 1 98 ? 7.709 -9.597 -6.537 1.00 89.25 98 GLY A C 1
ATOM 679 O O . GLY A 1 98 ? 8.327 -9.484 -7.590 1.00 89.25 98 GLY A O 1
ATOM 680 N N . VAL A 1 99 ? 7.757 -10.711 -5.805 1.00 91.94 99 VAL A N 1
ATOM 681 C CA . VAL A 1 99 ? 8.593 -11.875 -6.128 1.00 91.94 99 VAL A CA 1
ATOM 682 C C . VAL A 1 99 ? 8.152 -12.524 -7.439 1.00 91.94 99 VAL A C 1
ATOM 684 O O . VAL A 1 99 ? 8.980 -12.778 -8.313 1.00 91.94 99 VAL A O 1
ATOM 687 N N . VAL A 1 100 ? 6.850 -12.764 -7.619 1.00 93.44 100 VAL A N 1
ATOM 688 C CA . VAL A 1 100 ? 6.328 -13.396 -8.839 1.00 93.44 100 VAL A CA 1
ATOM 689 C C . VAL A 1 100 ? 6.617 -12.534 -10.066 1.00 93.44 100 VAL A C 1
ATOM 691 O O . VAL A 1 100 ? 7.067 -13.062 -11.082 1.00 93.44 100 VAL A O 1
ATOM 694 N N . LEU A 1 101 ? 6.391 -11.220 -9.989 1.00 90.25 101 LEU A N 1
ATOM 695 C CA . LEU A 1 101 ? 6.673 -10.317 -11.104 1.00 90.25 101 LEU A CA 1
ATOM 696 C C . LEU A 1 101 ? 8.170 -10.126 -11.343 1.00 90.25 101 LEU A C 1
ATOM 698 O O . LEU A 1 101 ? 8.567 -10.035 -12.500 1.00 90.25 101 LEU A O 1
ATOM 702 N N . HIS A 1 102 ? 8.994 -10.126 -10.294 1.00 90.38 102 HIS A N 1
ATOM 703 C CA . HIS A 1 102 ? 10.446 -10.050 -10.428 1.00 90.38 102 HIS A CA 1
ATOM 704 C C . HIS A 1 102 ? 10.998 -11.218 -11.258 1.00 90.38 102 HIS A C 1
ATOM 706 O O . HIS A 1 102 ? 11.804 -11.000 -12.156 1.00 90.38 102 HIS A O 1
ATOM 712 N N . PHE A 1 103 ? 10.509 -12.441 -11.024 1.00 91.00 103 PHE A N 1
ATOM 713 C CA . PHE A 1 103 ? 10.951 -13.615 -11.783 1.00 91.00 103 PHE A CA 1
ATOM 714 C C . PHE A 1 103 ? 10.280 -13.764 -13.152 1.00 91.00 103 PHE A C 1
ATOM 716 O O . PHE A 1 103 ? 10.903 -14.271 -14.082 1.00 91.00 103 PHE A O 1
ATOM 723 N N . LYS A 1 104 ? 9.012 -13.361 -13.297 1.00 92.75 104 LYS A N 1
ATOM 724 C CA . LYS A 1 104 ? 8.277 -13.535 -14.561 1.00 92.75 104 LYS A CA 1
ATOM 725 C C . LYS A 1 104 ? 8.513 -12.421 -15.572 1.00 92.75 104 LYS A C 1
ATOM 727 O O . LYS A 1 104 ? 8.350 -12.663 -16.765 1.00 92.75 104 LYS A O 1
ATOM 732 N N . VAL A 1 105 ? 8.840 -11.211 -15.119 1.00 91.88 105 VAL A N 1
ATOM 733 C CA . VAL A 1 105 ? 8.961 -10.036 -15.986 1.00 91.88 105 VAL A CA 1
ATOM 734 C C . VAL A 1 105 ? 10.271 -9.302 -15.676 1.00 91.88 105 VAL A C 1
ATOM 736 O O . VAL A 1 105 ? 10.260 -8.308 -14.947 1.00 91.88 105 VAL A O 1
ATOM 739 N N . PRO A 1 106 ? 11.410 -9.754 -16.237 1.00 89.00 106 PRO A N 1
ATOM 740 C CA . PRO A 1 106 ? 12.723 -9.168 -15.952 1.00 89.00 106 PRO A CA 1
ATOM 741 C C . PRO A 1 106 ? 12.793 -7.675 -16.300 1.00 89.00 106 PRO A C 1
ATOM 743 O O . PRO A 1 106 ? 13.420 -6.910 -15.582 1.00 89.00 106 PRO A O 1
ATOM 746 N N . ALA A 1 107 ? 12.036 -7.218 -17.305 1.00 88.38 107 ALA A N 1
ATOM 747 C CA . ALA A 1 107 ? 11.929 -5.794 -17.630 1.00 88.38 107 ALA A CA 1
ATOM 748 C C . ALA A 1 107 ? 11.410 -4.935 -16.455 1.00 88.38 107 ALA A C 1
ATOM 750 O O . ALA A 1 107 ? 11.836 -3.796 -16.288 1.00 88.38 107 ALA A O 1
ATOM 751 N N . LEU A 1 108 ? 10.508 -5.468 -15.619 1.00 84.75 108 LEU A N 1
ATOM 752 C CA . LEU A 1 108 ? 10.045 -4.775 -14.409 1.00 84.75 108 LEU A CA 1
ATOM 753 C C . LEU A 1 108 ? 11.099 -4.818 -13.298 1.00 84.75 108 LEU A C 1
ATOM 755 O O . LEU A 1 108 ? 11.211 -3.868 -12.523 1.00 84.75 108 LEU A O 1
ATOM 759 N N . ALA A 1 109 ? 11.851 -5.915 -13.205 1.00 87.88 109 ALA A N 1
ATOM 760 C CA . ALA A 1 109 ? 12.948 -6.045 -12.255 1.00 87.88 109 ALA A CA 1
ATOM 761 C C . ALA A 1 109 ? 14.057 -5.022 -12.542 1.00 87.88 109 ALA A C 1
ATOM 763 O O . ALA A 1 109 ? 14.455 -4.298 -11.630 1.00 87.88 109 ALA A O 1
ATOM 764 N N . ASP A 1 110 ? 14.465 -4.901 -13.806 1.00 89.69 110 ASP A N 1
ATOM 765 C CA . ASP A 1 110 ? 15.482 -3.947 -14.260 1.00 89.69 110 ASP A CA 1
ATOM 766 C C . ASP A 1 110 ? 15.026 -2.492 -14.098 1.00 89.69 110 ASP A C 1
ATOM 768 O O . ASP A 1 110 ? 15.830 -1.611 -13.804 1.00 89.69 110 ASP A O 1
ATOM 772 N N . ALA A 1 111 ? 13.718 -2.239 -14.201 1.00 89.44 111 ALA A N 1
ATOM 773 C CA . ALA A 1 111 ? 13.126 -0.932 -13.922 1.00 89.44 111 ALA A CA 1
ATOM 774 C C . ALA A 1 111 ? 13.053 -0.589 -12.420 1.00 89.44 111 ALA A C 1
ATOM 776 O O . ALA A 1 111 ? 12.482 0.433 -12.049 1.00 89.44 111 ALA A O 1
ATOM 777 N N . GLY A 1 112 ? 13.582 -1.436 -11.532 1.00 88.25 112 GLY A N 1
ATOM 778 C CA . GLY A 1 112 ? 13.632 -1.159 -10.099 1.00 88.25 112 GLY A CA 1
ATOM 779 C C . GLY A 1 112 ? 12.291 -1.323 -9.378 1.00 88.25 112 GLY A C 1
ATOM 780 O O . GLY A 1 112 ? 12.096 -0.728 -8.318 1.00 88.25 112 GLY A O 1
ATOM 781 N N . MET A 1 113 ? 11.371 -2.147 -9.900 1.00 90.75 113 MET A N 1
ATOM 782 C CA . MET A 1 113 ? 10.035 -2.368 -9.318 1.00 90.75 113 MET A CA 1
ATOM 783 C C . MET A 1 113 ? 10.051 -2.677 -7.813 1.00 90.75 113 MET A C 1
ATOM 785 O O . MET A 1 113 ? 9.203 -2.172 -7.078 1.00 90.75 113 MET A O 1
ATOM 789 N N . ILE A 1 114 ? 11.042 -3.436 -7.334 1.00 89.50 114 ILE A N 1
ATOM 790 C CA . ILE A 1 114 ? 11.187 -3.773 -5.909 1.00 89.50 114 ILE A CA 1
ATOM 791 C C . ILE A 1 114 ? 11.370 -2.518 -5.045 1.00 89.50 114 ILE A C 1
ATOM 793 O O . ILE A 1 114 ? 10.796 -2.439 -3.960 1.00 89.50 114 ILE A O 1
ATOM 797 N N . PHE A 1 115 ? 12.121 -1.519 -5.518 1.00 91.19 115 PHE A N 1
ATOM 798 C CA . PHE A 1 115 ? 12.323 -0.275 -4.775 1.00 91.19 115 PHE A CA 1
ATOM 799 C C . PHE A 1 115 ? 11.026 0.518 -4.663 1.00 91.19 115 PHE A C 1
ATOM 801 O O . PHE A 1 115 ? 10.683 0.971 -3.572 1.00 91.19 115 PHE A O 1
ATOM 808 N N . TYR A 1 116 ? 10.266 0.633 -5.756 1.00 90.75 116 TYR A N 1
ATOM 809 C CA . TYR A 1 116 ? 8.957 1.283 -5.715 1.00 90.75 116 TYR A CA 1
ATOM 810 C C . TYR A 1 116 ? 8.013 0.549 -4.763 1.00 90.75 116 TYR A C 1
ATOM 812 O O . TYR A 1 116 ? 7.417 1.178 -3.891 1.00 90.75 116 TYR A O 1
ATOM 820 N N . LEU A 1 117 ? 7.939 -0.781 -4.860 1.00 90.94 117 LEU A N 1
ATOM 821 C CA . LEU A 1 117 ? 7.129 -1.614 -3.972 1.00 90.94 117 LEU A CA 1
ATOM 822 C C . LEU A 1 117 ? 7.492 -1.395 -2.504 1.00 90.94 117 LEU A C 1
ATOM 824 O O . LEU A 1 117 ? 6.597 -1.216 -1.682 1.00 90.94 117 LEU A O 1
ATOM 828 N N . LEU A 1 118 ? 8.782 -1.323 -2.177 1.00 91.75 118 LEU A N 1
ATOM 829 C CA . LEU A 1 118 ? 9.244 -1.057 -0.818 1.00 91.75 118 LEU A CA 1
ATOM 830 C C . LEU A 1 118 ? 8.821 0.335 -0.322 1.00 91.75 118 LEU A C 1
ATOM 832 O O . LEU A 1 118 ? 8.355 0.457 0.811 1.00 91.75 118 LEU A O 1
ATOM 836 N N . VAL A 1 119 ? 8.936 1.371 -1.161 1.00 93.38 119 VAL A N 1
ATOM 837 C CA . VAL A 1 119 ? 8.511 2.741 -0.821 1.00 93.38 119 VAL A CA 1
ATOM 838 C C . VAL A 1 119 ? 7.006 2.796 -0.555 1.00 93.38 119 VAL A C 1
ATOM 840 O O . VAL A 1 119 ? 6.586 3.303 0.489 1.00 93.38 119 VAL A O 1
ATOM 843 N N . PHE A 1 120 ? 6.190 2.236 -1.453 1.00 92.00 120 PHE A N 1
ATOM 844 C CA . PHE A 1 120 ? 4.737 2.177 -1.268 1.00 92.00 120 PHE A CA 1
ATOM 845 C C . PHE A 1 120 ? 4.357 1.366 -0.029 1.00 92.00 120 PHE A C 1
ATOM 847 O O . PHE A 1 120 ? 3.505 1.796 0.751 1.00 92.00 120 PHE A O 1
ATOM 854 N N . TYR A 1 121 ? 5.010 0.225 0.191 1.00 91.62 121 TYR A N 1
ATOM 855 C CA . TYR A 1 121 ? 4.772 -0.631 1.346 1.00 91.62 121 TYR A CA 1
ATOM 856 C C . TYR A 1 121 ? 5.064 0.095 2.664 1.00 91.62 121 TYR A C 1
ATOM 858 O O . TYR A 1 121 ? 4.200 0.144 3.539 1.00 91.62 121 TYR A O 1
ATOM 866 N N . MET A 1 122 ? 6.236 0.727 2.788 1.00 92.31 122 MET A N 1
ATOM 867 C CA . MET A 1 122 ? 6.618 1.482 3.987 1.00 92.31 122 MET A CA 1
ATOM 868 C C . MET A 1 122 ? 5.649 2.625 4.279 1.00 92.31 122 MET A C 1
ATOM 870 O O . MET A 1 122 ? 5.217 2.795 5.419 1.00 92.31 122 MET A O 1
ATOM 874 N N . ALA A 1 123 ? 5.259 3.386 3.257 1.00 91.56 123 ALA A N 1
ATOM 875 C CA . ALA A 1 123 ? 4.330 4.490 3.443 1.00 91.56 123 ALA A CA 1
ATOM 876 C C . ALA A 1 123 ? 2.926 4.025 3.849 1.00 91.56 123 ALA A C 1
ATOM 878 O O . ALA A 1 123 ? 2.293 4.635 4.715 1.00 91.56 123 ALA A O 1
ATOM 879 N N . THR A 1 124 ? 2.448 2.929 3.260 1.00 87.56 124 THR A N 1
ATOM 880 C CA . THR A 1 124 ? 1.154 2.329 3.606 1.00 87.56 124 THR A CA 1
ATOM 881 C C . THR A 1 124 ? 1.160 1.857 5.060 1.00 87.56 124 THR A C 1
ATOM 883 O O . THR A 1 124 ? 0.282 2.228 5.840 1.00 87.56 124 THR A O 1
ATOM 886 N N . LEU A 1 125 ? 2.216 1.147 5.461 1.00 89.25 125 LEU A N 1
ATOM 887 C CA . LEU A 1 125 ? 2.386 0.631 6.817 1.00 89.25 125 LEU A CA 1
ATOM 888 C C . LEU A 1 125 ? 2.491 1.764 7.848 1.00 89.25 125 LEU A C 1
ATOM 890 O O . LEU A 1 125 ? 1.846 1.710 8.899 1.00 89.25 125 LEU A O 1
ATOM 894 N N . ALA A 1 126 ? 3.243 2.823 7.540 1.00 89.81 126 ALA A N 1
ATOM 895 C CA . ALA A 1 126 ? 3.330 4.016 8.380 1.00 89.81 126 ALA A CA 1
ATOM 896 C C . ALA A 1 126 ? 1.957 4.687 8.553 1.00 89.81 126 ALA A C 1
ATOM 898 O O . ALA A 1 126 ? 1.553 4.995 9.674 1.00 89.81 126 ALA A O 1
ATOM 899 N N . THR A 1 127 ? 1.208 4.847 7.459 1.00 88.25 127 THR A N 1
ATOM 900 C CA . THR A 1 127 ? -0.136 5.447 7.464 1.00 88.25 127 THR A CA 1
ATOM 901 C C . THR A 1 127 ? -1.096 4.660 8.350 1.00 88.25 127 THR A C 1
ATOM 903 O O . THR A 1 127 ? -1.818 5.225 9.171 1.00 88.25 127 THR A O 1
ATOM 906 N N . GLU A 1 128 ? -1.087 3.338 8.234 1.00 84.94 128 GLU A N 1
ATOM 907 C CA . GLU A 1 128 ? -1.962 2.474 9.018 1.00 84.94 128 GLU A CA 1
ATOM 908 C C . GLU A 1 128 ? -1.559 2.428 10.491 1.00 84.94 128 GLU A C 1
ATOM 910 O O . GLU A 1 128 ? -2.427 2.414 11.362 1.00 84.94 128 GLU A O 1
ATOM 915 N N . THR A 1 129 ? -0.258 2.469 10.782 1.00 86.44 129 THR A N 1
ATOM 916 C CA . THR A 1 129 ? 0.252 2.565 12.155 1.00 86.44 129 THR A CA 1
ATOM 917 C C . THR A 1 129 ? -0.199 3.869 12.807 1.00 86.44 129 THR A C 1
ATOM 919 O O . THR A 1 129 ? -0.723 3.849 13.920 1.00 86.44 129 THR A O 1
ATOM 922 N N . LEU A 1 130 ? -0.096 4.997 12.097 1.00 84.75 130 LEU A N 1
ATOM 923 C CA . LEU A 1 130 ? -0.600 6.290 12.568 1.00 84.75 130 LEU A CA 1
ATOM 924 C C . LEU A 1 130 ? -2.112 6.254 12.820 1.00 84.75 130 LEU A C 1
ATOM 926 O O . LEU A 1 130 ? -2.577 6.760 13.840 1.00 84.75 130 LEU A O 1
ATOM 930 N N . LEU A 1 131 ? -2.879 5.609 11.936 1.00 82.75 131 LEU A N 1
ATOM 931 C CA . LEU A 1 131 ? -4.324 5.444 12.104 1.00 82.75 131 LEU A CA 1
ATOM 932 C C . LEU A 1 131 ? -4.691 4.574 13.312 1.00 82.75 131 LEU A C 1
ATOM 934 O O . LEU A 1 131 ? -5.702 4.837 13.961 1.00 82.75 131 LEU A O 1
ATOM 938 N N . LEU A 1 132 ? -3.904 3.541 13.614 1.00 80.44 132 LEU A N 1
ATOM 939 C CA . LEU A 1 132 ? -4.110 2.697 14.791 1.00 80.44 132 LEU A CA 1
ATOM 940 C C . LEU A 1 132 ? -3.781 3.451 16.080 1.00 80.44 132 LEU A C 1
ATOM 942 O O . LEU A 1 132 ? -4.578 3.434 17.015 1.00 80.44 132 LEU A O 1
ATOM 946 N N . VAL A 1 133 ? -2.656 4.169 16.105 1.00 82.06 133 VAL A N 1
ATOM 947 C CA . VAL A 1 133 ? -2.264 5.007 17.247 1.00 82.06 133 VAL A CA 1
ATOM 948 C C . VAL A 1 133 ? -3.305 6.103 17.500 1.00 82.06 133 VAL A C 1
ATOM 950 O O . VAL A 1 133 ? -3.668 6.341 18.649 1.00 82.06 133 VAL A O 1
ATOM 953 N N . ALA A 1 134 ? -3.874 6.697 16.444 1.00 79.38 134 ALA A N 1
ATOM 954 C CA . ALA A 1 134 ? -4.940 7.701 16.546 1.00 79.38 134 ALA A CA 1
ATOM 955 C C . ALA A 1 134 ? -6.211 7.212 17.247 1.00 79.38 134 ALA A C 1
ATOM 957 O O . ALA A 1 134 ? -6.991 8.027 17.738 1.00 79.38 134 ALA A O 1
ATOM 958 N N . LYS A 1 135 ? -6.445 5.896 17.262 1.00 73.12 135 LYS A N 1
ATOM 959 C CA . LYS A 1 135 ? -7.647 5.290 17.840 1.00 73.12 135 LYS A CA 1
ATOM 960 C C . LYS A 1 135 ? -7.513 4.965 19.326 1.00 73.12 135 LYS A C 1
ATOM 962 O O . LYS A 1 135 ? -8.522 4.622 19.937 1.00 73.12 135 LYS A O 1
ATOM 967 N N . ILE A 1 136 ? -6.323 5.069 19.921 1.00 75.38 136 ILE A N 1
ATOM 968 C CA . ILE A 1 136 ? -6.127 4.798 21.350 1.00 75.38 136 ILE A CA 1
ATOM 969 C C . ILE A 1 136 ? -6.782 5.942 22.150 1.00 75.38 136 ILE A C 1
ATOM 971 O O . ILE A 1 136 ? -6.362 7.094 22.017 1.00 75.38 136 ILE A O 1
ATOM 975 N N . PRO A 1 137 ? -7.807 5.674 22.985 1.00 64.81 137 PRO A N 1
ATOM 976 C CA . PRO A 1 137 ? -8.416 6.708 23.811 1.00 64.81 137 PRO A CA 1
ATOM 977 C C . PRO A 1 137 ? -7.390 7.246 24.815 1.00 64.81 137 PRO A C 1
ATOM 979 O O . PRO A 1 137 ? -6.865 6.487 25.634 1.00 64.81 137 PRO A O 1
ATOM 982 N N . ASN A 1 138 ? -7.133 8.558 24.791 1.00 59.94 138 ASN A N 1
ATOM 983 C CA . ASN A 1 138 ? -6.374 9.249 25.836 1.00 59.94 138 ASN A CA 1
ATOM 984 C C . ASN A 1 138 ? -7.172 9.189 27.143 1.00 59.94 138 ASN A C 1
ATOM 986 O O . ASN A 1 138 ? -7.955 10.087 27.443 1.00 59.94 138 ASN A O 1
ATOM 990 N N . THR A 1 139 ? -7.023 8.102 27.896 1.00 56.81 139 THR A N 1
ATOM 991 C CA . THR A 1 139 ? -7.684 7.933 29.191 1.00 56.81 139 THR A CA 1
ATOM 992 C C . THR A 1 139 ? -6.984 8.864 30.183 1.00 56.81 139 THR A C 1
ATOM 994 O O . THR A 1 139 ? -5.799 8.654 30.455 1.00 56.81 139 THR A O 1
ATOM 997 N N . PRO A 1 140 ? -7.648 9.902 30.726 1.00 58.56 140 PRO A N 1
ATOM 998 C CA . PRO A 1 140 ? -7.045 10.741 31.751 1.00 58.56 140 PRO A CA 1
ATOM 999 C C . PRO A 1 140 ? -6.735 9.859 32.958 1.00 58.56 140 PRO A C 1
ATOM 1001 O O . PRO A 1 140 ? -7.608 9.136 33.442 1.00 58.56 140 PRO A O 1
ATOM 1004 N N . ASN A 1 141 ? -5.488 9.894 33.420 1.00 61.19 141 ASN A N 1
ATOM 1005 C CA . ASN A 1 141 ? -5.004 9.158 34.581 1.00 61.19 141 ASN A CA 1
ATOM 1006 C C . ASN A 1 141 ? -5.800 9.555 35.842 1.00 61.19 141 ASN A C 1
ATOM 1008 O O . ASN A 1 141 ? -5.413 10.456 36.577 1.00 61.19 141 ASN A O 1
ATOM 1012 N N . ARG A 1 142 ? -6.932 8.884 36.092 1.00 62.28 142 ARG A N 1
ATOM 1013 C CA . ARG A 1 142 ? -7.801 9.061 37.269 1.00 62.28 142 ARG A CA 1
ATOM 1014 C C . ARG A 1 142 ? -7.283 8.276 38.484 1.00 62.28 142 ARG A C 1
ATOM 1016 O O . ARG A 1 142 ? -8.068 7.821 39.308 1.00 62.28 142 ARG A O 1
ATOM 1023 N N . ARG A 1 143 ? -5.965 8.083 38.593 1.00 64.88 143 ARG A N 1
ATOM 1024 C CA . ARG A 1 143 ? -5.314 7.591 39.811 1.00 64.88 143 ARG A CA 1
ATOM 1025 C C . ARG A 1 143 ? -4.716 8.774 40.563 1.00 64.88 143 ARG A C 1
ATOM 1027 O O . ARG A 1 143 ? -3.550 9.100 40.399 1.00 64.88 143 ARG A O 1
ATOM 1034 N N . ASN A 1 144 ? -5.544 9.390 41.398 1.00 61.06 144 ASN A N 1
ATOM 1035 C CA . ASN A 1 144 ? -5.086 9.896 42.687 1.00 61.06 144 ASN A CA 1
ATOM 1036 C C . ASN A 1 144 ? -6.237 9.807 43.703 1.00 61.06 144 ASN A C 1
ATOM 1038 O O . ASN A 1 144 ? -6.945 10.783 43.918 1.00 61.06 144 ASN A O 1
ATOM 1042 N N . PRO A 1 145 ? -6.443 8.637 44.335 1.00 62.47 145 PRO A N 1
ATOM 1043 C CA . PRO A 1 145 ? -7.206 8.537 45.579 1.00 62.47 145 PRO A CA 1
ATOM 1044 C C . PRO A 1 145 ? -6.428 9.064 46.807 1.00 62.47 145 PRO A C 1
ATOM 1046 O O . PRO A 1 145 ? -6.870 8.885 47.931 1.00 62.47 145 PRO A O 1
ATOM 1049 N N . ALA A 1 146 ? -5.274 9.719 46.628 1.00 62.34 146 ALA A N 1
ATOM 1050 C CA . ALA A 1 146 ? -4.402 10.154 47.725 1.00 62.34 146 ALA A CA 1
ATOM 1051 C C . ALA A 1 146 ? -4.770 11.520 48.349 1.00 62.34 146 ALA A C 1
ATOM 1053 O O . ALA A 1 146 ? -3.950 12.110 49.045 1.00 62.34 146 ALA A O 1
ATOM 1054 N N . SER A 1 147 ? -5.978 12.037 48.112 1.00 61.81 147 SER A N 1
ATOM 1055 C CA . SER A 1 147 ? -6.494 13.229 48.801 1.00 61.81 147 SER A CA 1
ATOM 1056 C C . SER A 1 147 ? -7.689 12.907 49.697 1.00 61.81 147 SER A C 1
ATOM 1058 O O . SER A 1 147 ? -8.613 13.713 49.782 1.00 61.81 147 SER A O 1
ATOM 1060 N N . ASP A 1 148 ? -7.679 11.746 50.354 1.00 61.44 148 ASP A N 1
ATOM 1061 C CA . ASP A 1 148 ? -8.569 11.485 51.486 1.00 61.44 148 ASP A CA 1
ATOM 1062 C C . ASP A 1 148 ? -7.779 11.494 52.810 1.00 61.44 148 ASP A C 1
ATOM 1064 O O . ASP A 1 148 ? -7.296 10.453 53.258 1.00 61.44 148 ASP A O 1
ATOM 1068 N N . PRO A 1 149 ? -7.579 12.672 53.430 1.00 66.69 149 PRO A N 1
ATOM 1069 C CA . PRO A 1 149 ? -7.087 12.791 54.793 1.00 66.69 149 PRO A CA 1
ATOM 1070 C C . PRO A 1 149 ? -8.258 12.743 55.795 1.00 66.69 149 PRO A C 1
ATOM 1072 O O . PRO A 1 149 ? -8.431 13.682 56.571 1.00 66.69 149 PRO A O 1
ATOM 1075 N N . SER A 1 150 ? -9.096 11.698 55.774 1.00 67.12 150 SER A N 1
ATOM 1076 C CA . SER A 1 150 ? -10.227 11.588 56.713 1.00 67.12 150 SER A CA 1
ATOM 1077 C C . SER A 1 150 ? -10.415 10.221 57.384 1.00 67.12 150 SER A C 1
ATOM 1079 O O . SER A 1 150 ? -11.516 9.701 57.487 1.00 67.12 150 SER A O 1
ATOM 1081 N N . HIS A 1 151 ? -9.344 9.691 57.970 1.00 57.00 151 HIS A N 1
ATOM 1082 C CA . HIS A 1 151 ? -9.399 8.852 59.178 1.00 57.00 151 HIS A CA 1
ATOM 1083 C C . HIS A 1 151 ? -8.127 9.197 59.973 1.00 57.00 151 HIS A C 1
ATOM 1085 O O . HIS A 1 151 ? -7.036 9.024 59.441 1.00 57.00 151 HIS A O 1
ATOM 1091 N N . GLY A 1 152 ? -8.128 9.784 61.167 1.00 53.75 152 GLY A N 1
ATOM 1092 C CA . GLY A 1 152 ? -9.086 9.799 62.269 1.00 53.75 152 GLY A CA 1
ATOM 1093 C C . GLY A 1 152 ? -8.242 9.641 63.527 1.00 53.75 152 GLY A C 1
ATOM 1094 O O . GLY A 1 152 ? -7.592 8.579 63.621 1.00 53.75 152 GLY A O 1
#

pLDDT: mean 82.88, std 12.28, range [44.53, 95.56]

Radius of gyration: 20.98 Å; chains: 1; bounding box: 30×42×82 Å

Foldseek 3Di:
DDPPPPVVVLVVLLPDDLVNLLVQLVVLLVVLLVVQVVVLCVQQNPLSNVLSVLLSVQQSVLQNQLSVQCVVQVDPVCNVVSNVVSVCSLPVRLVVSVVVCVVPPVSSVVSVSVVSNVVSSVSSVVSVVVSVVSNDDPDPPPPDPPPPPDDD

Secondary structure (DSSP, 8-state):
---SSHHHHHHHHHT--HHHHHHHHHHHHHHHHHHHHHHHHHHHHHHHHHHHHHHHHHHHHHHHHHHHHHHH--STTTHHHHHHHHHHHHHHHHHHHHHHHHHH-HHHHHTTHHHHHHHHHHHHHHHHHHHHHTTS---------TT-----